Protein AF-A0A7T8JY30-F1 (afdb_monomer_lite)

Secondary structure (DSSP, 8-state):
-----PEEETTEEEEEE--TT---------TTS-----SS---HHHHHHH-TTHHHHHHHHHTSS------------------TTTTT-PPP--HHHHHHHSS------S--HHHHHHHHHHHHHHHHHHHHHHHHHHHHHTT--

Structure (mmCIF, N/CA/C/O backbone):
data_AF-A0A7T8JY30-F1
#
_entry.id   AF-A0A7T8JY30-F1
#
loop_
_atom_site.group_PDB
_atom_site.id
_atom_site.type_symbol
_atom_site.label_atom_id
_atom_site.label_alt_id
_atom_site.label_comp_id
_atom_site.label_asym_id
_atom_site.label_entity_id
_atom_site.label_seq_id
_atom_site.pdbx_PDB_ins_code
_atom_site.Cartn_x
_atom_site.Cartn_y
_atom_site.Cartn_z
_atom_site.occupancy
_atom_site.B_iso_or_equiv
_atom_site.auth_seq_id
_atom_site.auth_comp_id
_atom_site.auth_asym_id
_atom_site.auth_atom_id
_atom_site.pdbx_PDB_model_num
ATOM 1 N N . MET A 1 1 ? 27.708 37.450 -36.362 1.00 43.47 1 MET A N 1
ATOM 2 C CA . MET A 1 1 ? 28.289 36.426 -35.474 1.00 43.47 1 MET A CA 1
ATOM 3 C C . MET A 1 1 ? 27.310 35.281 -35.490 1.00 43.47 1 MET A C 1
ATOM 5 O O . MET A 1 1 ? 26.237 35.412 -34.918 1.00 43.47 1 MET A O 1
ATOM 9 N N . GLU A 1 2 ? 27.601 34.264 -36.286 1.00 47.03 2 GLU A N 1
ATOM 10 C CA . GLU A 1 2 ? 26.786 33.054 -36.357 1.00 47.03 2 GLU A CA 1
ATOM 11 C C . GLU A 1 2 ? 27.050 32.262 -35.072 1.00 47.03 2 GLU A C 1
ATOM 13 O O . GLU A 1 2 ? 28.203 32.092 -34.676 1.00 47.03 2 GLU A O 1
ATOM 18 N N . ASN A 1 3 ? 25.993 31.887 -34.351 1.00 50.91 3 ASN A N 1
ATOM 19 C CA . ASN A 1 3 ? 26.123 31.037 -33.173 1.00 50.91 3 ASN A CA 1
ATOM 20 C C . ASN A 1 3 ? 26.369 29.612 -33.671 1.00 50.91 3 ASN A C 1
ATOM 22 O O . ASN A 1 3 ? 25.428 28.947 -34.095 1.00 50.91 3 ASN A O 1
ATOM 26 N N . GLU A 1 4 ? 27.621 29.161 -33.653 1.00 58.47 4 GLU A N 1
ATOM 27 C CA . GLU A 1 4 ? 27.955 27.759 -33.910 1.00 58.47 4 GLU A CA 1
ATOM 28 C C . GLU A 1 4 ? 27.274 26.889 -32.836 1.00 58.47 4 GLU A C 1
ATOM 30 O O . GLU A 1 4 ? 27.549 27.023 -31.639 1.00 58.47 4 GLU A O 1
ATOM 35 N N . GLU A 1 5 ? 26.333 26.032 -33.246 1.00 64.75 5 GLU A N 1
ATOM 36 C CA . GLU A 1 5 ? 25.576 25.156 -32.345 1.00 64.75 5 GLU A CA 1
ATOM 37 C C . GLU A 1 5 ? 26.484 24.051 -31.786 1.00 64.75 5 GLU A C 1
ATOM 39 O O . GLU A 1 5 ? 26.596 22.957 -32.332 1.00 64.75 5 GLU A O 1
ATOM 44 N N . THR A 1 6 ? 27.170 24.330 -30.678 1.00 65.19 6 THR A N 1
ATOM 45 C CA . THR A 1 6 ? 27.940 23.309 -29.956 1.00 65.19 6 THR A CA 1
ATOM 46 C C . THR A 1 6 ? 27.021 22.330 -29.235 1.00 65.19 6 THR A C 1
ATOM 48 O O . THR A 1 6 ? 26.135 22.751 -28.489 1.00 65.19 6 THR A O 1
ATOM 51 N N . VAL A 1 7 ? 27.305 21.034 -29.350 1.00 68.06 7 VAL A N 1
ATOM 52 C CA . VAL A 1 7 ? 26.626 19.980 -28.585 1.00 68.06 7 VAL A CA 1
ATOM 53 C C . VAL A 1 7 ? 27.382 19.724 -27.281 1.00 68.06 7 VAL A C 1
ATOM 55 O O . VAL A 1 7 ? 28.612 19.676 -27.256 1.00 68.06 7 VAL A O 1
ATOM 58 N N . GLN A 1 8 ? 26.656 19.568 -26.178 1.00 69.62 8 GLN A N 1
ATOM 59 C CA . GLN A 1 8 ? 27.236 19.324 -24.859 1.00 69.62 8 GLN A CA 1
ATOM 60 C C . GLN A 1 8 ? 27.539 17.833 -24.643 1.00 69.62 8 GLN A C 1
ATOM 62 O O . GLN A 1 8 ? 26.758 16.968 -25.040 1.00 69.62 8 GLN A O 1
ATOM 67 N N . CYS A 1 9 ? 28.668 17.518 -24.005 1.00 72.25 9 CYS A N 1
ATOM 68 C CA . CYS A 1 9 ? 29.006 16.136 -23.658 1.00 72.25 9 CYS A CA 1
ATOM 69 C C . CYS A 1 9 ? 28.079 15.597 -22.549 1.00 72.25 9 CYS A C 1
ATOM 71 O O . CYS A 1 9 ? 27.878 16.288 -21.548 1.00 72.25 9 CYS A O 1
ATOM 73 N N . PRO A 1 10 ? 27.597 14.344 -22.643 1.00 73.44 10 PRO A N 1
ATOM 74 C CA . PRO A 1 10 ? 26.765 13.734 -21.600 1.00 73.44 10 PRO A CA 1
ATOM 75 C C . PRO A 1 10 ? 27.476 13.503 -20.258 1.00 73.44 10 PRO A C 1
ATOM 77 O O . PRO A 1 10 ? 26.814 13.368 -19.234 1.00 73.44 10 PRO A O 1
ATOM 80 N N . PHE A 1 11 ? 28.811 13.413 -20.257 1.00 68.19 11 PHE A N 1
ATOM 81 C CA . PHE A 1 11 ? 29.592 13.047 -19.068 1.00 68.19 11 PHE A CA 1
ATOM 82 C C . PHE A 1 11 ? 30.178 14.244 -18.323 1.00 68.19 11 PHE A C 1
ATOM 84 O O . PHE A 1 11 ? 30.604 14.095 -17.184 1.00 68.19 11 PHE A O 1
ATOM 91 N N . GLU A 1 12 ? 30.242 15.414 -18.957 1.00 67.62 12 GLU A N 1
ATOM 92 C CA . GLU A 1 12 ? 30.832 16.604 -18.356 1.00 67.62 12 GLU A CA 1
ATOM 93 C C . GLU A 1 12 ? 30.219 17.864 -18.974 1.00 67.62 12 GLU A C 1
ATOM 95 O O . GLU A 1 12 ? 30.318 18.108 -20.176 1.00 67.62 12 GLU A O 1
ATOM 100 N N . ILE A 1 13 ? 29.591 18.682 -18.129 1.00 67.44 13 ILE A N 1
ATOM 101 C CA . ILE A 1 13 ? 28.811 19.864 -18.530 1.00 67.44 13 ILE A CA 1
ATOM 102 C C . ILE A 1 13 ? 29.720 20.925 -19.170 1.00 67.44 13 ILE A C 1
ATOM 104 O O . ILE A 1 13 ? 29.282 21.701 -20.022 1.00 67.44 13 ILE A O 1
ATOM 108 N N . SER A 1 14 ? 30.998 20.955 -18.793 1.00 60.84 14 SER A N 1
ATOM 109 C CA . SER A 1 14 ? 31.980 21.891 -19.344 1.00 60.84 14 SER A CA 1
ATOM 110 C C . SER A 1 14 ? 32.495 21.513 -20.742 1.00 60.84 14 SER A C 1
ATOM 112 O O . SER A 1 14 ? 33.089 22.354 -21.419 1.00 60.84 14 SER A O 1
ATOM 114 N N . HIS A 1 15 ? 32.233 20.295 -21.228 1.00 62.22 15 HIS A N 1
ATOM 115 C CA . HIS A 1 15 ? 32.646 19.872 -22.564 1.00 62.22 15 HIS A CA 1
ATOM 116 C C . HIS A 1 15 ? 31.631 20.318 -23.625 1.00 62.22 15 HIS A C 1
ATOM 118 O O . HIS A 1 15 ? 30.472 19.893 -23.631 1.00 62.22 15 HIS A O 1
ATOM 124 N N . ARG A 1 16 ? 32.102 21.139 -24.567 1.00 64.00 16 ARG A N 1
ATOM 125 C CA . ARG A 1 16 ? 31.368 21.543 -25.770 1.00 64.00 16 ARG A CA 1
ATOM 126 C C . ARG A 1 16 ? 32.056 20.961 -26.997 1.00 64.00 16 ARG A C 1
ATOM 128 O O . ARG A 1 16 ? 33.262 21.118 -27.156 1.00 64.00 16 ARG A O 1
ATOM 135 N N . ILE A 1 17 ? 31.287 20.282 -27.837 1.00 65.69 17 ILE A N 1
ATOM 136 C CA . ILE A 1 17 ? 31.747 19.622 -29.056 1.00 65.69 17 ILE A CA 1
ATOM 137 C C . ILE A 1 17 ? 31.207 20.430 -30.229 1.00 65.69 17 ILE A C 1
ATOM 139 O O . ILE A 1 17 ? 30.003 20.678 -30.316 1.00 65.69 17 ILE A O 1
ATOM 143 N N . LEU A 1 18 ? 32.103 20.864 -31.110 1.00 62.28 18 LEU A N 1
ATOM 144 C CA . LEU A 1 18 ? 31.722 21.536 -32.345 1.00 62.28 18 LEU A CA 1
ATOM 145 C C . LEU A 1 18 ? 31.284 20.479 -33.372 1.00 62.28 18 LEU A C 1
ATOM 147 O O . LEU A 1 18 ? 32.003 19.491 -33.558 1.00 62.28 18 LEU A O 1
ATOM 151 N N . PRO A 1 19 ? 30.126 20.647 -34.031 1.00 57.34 19 PRO A N 1
ATOM 152 C CA . PRO A 1 19 ? 29.798 19.879 -35.224 1.00 57.34 19 PRO A CA 1
ATOM 153 C C . PRO A 1 19 ? 30.888 20.137 -36.267 1.00 57.34 19 PRO A C 1
ATOM 155 O O . PRO A 1 19 ? 31.254 21.288 -36.505 1.00 57.34 19 PRO A O 1
ATOM 158 N N . LEU A 1 20 ? 31.460 19.073 -36.836 1.00 58.00 20 LEU A N 1
ATOM 159 C CA . LEU A 1 20 ? 32.501 19.195 -37.853 1.00 58.00 20 LEU A CA 1
ATOM 160 C C . LEU A 1 20 ? 31.932 19.893 -39.087 1.00 58.00 20 LEU A C 1
ATOM 162 O O . LEU A 1 20 ? 31.294 19.231 -39.889 1.00 58.00 20 LEU A O 1
ATOM 166 N N . ASP A 1 21 ? 32.186 21.193 -39.206 1.00 47.38 21 ASP A N 1
ATOM 167 C CA . ASP A 1 21 ? 32.277 21.906 -40.486 1.00 47.38 21 ASP A CA 1
ATOM 168 C C . ASP A 1 21 ? 33.134 23.190 -40.420 1.00 47.38 21 ASP A C 1
ATOM 170 O O . ASP A 1 21 ? 33.422 23.780 -41.460 1.00 47.38 21 ASP A O 1
ATOM 174 N N . SER A 1 22 ? 33.640 23.626 -39.255 1.00 44.50 22 SER A N 1
ATOM 175 C CA . SER A 1 22 ? 34.520 24.804 -39.181 1.00 44.50 22 SER A CA 1
ATOM 176 C C . SER A 1 22 ? 35.993 24.433 -38.970 1.00 44.50 22 SER A C 1
ATOM 178 O O . SER A 1 22 ? 36.485 24.179 -37.872 1.00 44.50 22 SER A O 1
ATOM 180 N N . SER A 1 23 ? 36.740 24.442 -40.073 1.00 39.78 23 SER A N 1
ATOM 181 C CA . SER A 1 23 ? 38.201 24.375 -40.118 1.00 39.78 23 SER A CA 1
ATOM 182 C C . SER A 1 23 ? 38.830 25.667 -39.576 1.00 39.78 23 SER A C 1
ATOM 184 O O . SER A 1 23 ? 39.340 26.483 -40.346 1.00 39.78 23 SER A O 1
ATOM 186 N N . ILE A 1 24 ? 38.784 25.894 -38.260 1.00 45.28 24 ILE A N 1
ATOM 187 C CA . ILE A 1 24 ? 39.482 27.025 -37.632 1.00 45.28 24 ILE A CA 1
ATOM 188 C C . ILE A 1 24 ? 40.218 26.559 -36.374 1.00 45.28 24 ILE A C 1
ATOM 190 O O . ILE A 1 24 ? 39.637 26.289 -35.327 1.00 45.28 24 ILE A O 1
ATOM 194 N N . ILE A 1 25 ? 41.545 26.501 -36.481 1.00 39.00 25 ILE A N 1
ATOM 195 C CA . ILE A 1 25 ? 42.460 26.216 -35.375 1.00 39.00 25 ILE A CA 1
ATOM 196 C C . ILE A 1 25 ? 42.512 27.456 -34.473 1.00 39.00 25 ILE A C 1
ATOM 198 O O . ILE A 1 25 ? 43.187 28.432 -34.797 1.00 39.00 25 ILE A O 1
ATOM 202 N N . TRP A 1 26 ? 41.821 27.421 -33.332 1.00 35.41 26 TRP A N 1
ATOM 203 C CA . TRP A 1 26 ? 42.004 28.410 -32.267 1.00 35.41 26 TRP A CA 1
ATOM 204 C C . TRP A 1 26 ? 43.054 27.928 -31.267 1.00 35.41 26 TRP A C 1
ATOM 206 O O . TRP A 1 26 ? 42.867 26.955 -30.539 1.00 35.41 26 TRP A O 1
ATOM 216 N N . PHE A 1 27 ? 44.173 28.647 -31.223 1.00 42.62 27 PHE A N 1
ATOM 217 C CA . PHE A 1 27 ? 45.139 28.581 -30.134 1.00 42.62 27 PHE A CA 1
ATOM 218 C C . PHE A 1 27 ? 44.670 29.540 -29.037 1.00 42.62 27 PHE A C 1
ATOM 220 O O . PHE A 1 27 ? 44.627 30.747 -29.265 1.00 42.62 27 PHE A O 1
ATOM 227 N N . ALA A 1 28 ? 44.352 29.045 -27.842 1.00 38.69 28 ALA A N 1
ATOM 228 C CA . ALA A 1 28 ? 44.235 29.918 -26.677 1.00 38.69 28 ALA A CA 1
ATOM 229 C C . ALA A 1 28 ? 44.631 29.191 -25.393 1.00 38.69 28 ALA A C 1
ATOM 231 O O . ALA A 1 28 ? 43.895 28.388 -24.824 1.00 38.69 28 ALA A O 1
ATOM 232 N N . ALA A 1 29 ? 45.836 29.525 -24.943 1.00 45.03 29 ALA A N 1
ATOM 233 C CA . ALA A 1 29 ? 46.308 29.311 -23.595 1.00 45.03 29 ALA A CA 1
ATOM 234 C C . ALA A 1 29 ? 45.486 30.171 -22.624 1.00 45.03 29 ALA A C 1
ATOM 236 O O . ALA A 1 29 ? 45.593 31.393 -22.644 1.00 45.03 29 ALA A O 1
ATOM 237 N N . SER A 1 30 ? 44.679 29.547 -21.770 1.00 42.56 30 SER A N 1
ATOM 238 C CA . SER A 1 30 ? 44.256 30.111 -20.483 1.00 42.56 30 SER A CA 1
ATOM 239 C C . SER A 1 30 ? 43.708 28.989 -19.611 1.00 42.56 30 SER A C 1
ATOM 241 O O . SER A 1 30 ? 42.618 28.463 -19.819 1.00 42.56 30 SER A O 1
ATOM 243 N N . ALA A 1 31 ? 44.540 28.588 -18.657 1.00 48.34 31 ALA A N 1
ATOM 244 C CA . ALA A 1 31 ? 44.235 27.612 -17.632 1.00 48.34 31 ALA A CA 1
ATOM 245 C C . ALA A 1 31 ? 43.129 28.153 -16.718 1.00 48.34 31 ALA A C 1
ATOM 247 O O . ALA A 1 31 ? 43.390 29.098 -15.985 1.00 48.34 31 ALA A O 1
ATOM 248 N N . LEU A 1 32 ? 41.924 27.574 -16.780 1.00 46.94 32 LEU A N 1
ATOM 249 C CA . LEU A 1 32 ? 40.934 27.546 -15.681 1.00 46.94 32 LEU A CA 1
ATOM 250 C C . LEU A 1 32 ? 39.654 26.761 -16.014 1.00 46.94 32 LEU A C 1
ATOM 252 O O . LEU A 1 32 ? 38.845 26.526 -15.123 1.00 46.94 32 LEU A O 1
ATOM 256 N N . ILE A 1 33 ? 39.482 26.291 -17.251 1.00 46.69 33 ILE A N 1
ATOM 257 C CA . ILE A 1 33 ? 38.434 25.330 -17.609 1.00 46.69 33 ILE A CA 1
ATOM 258 C C . ILE A 1 33 ? 39.145 24.093 -18.162 1.00 46.69 33 ILE A C 1
ATOM 260 O O . ILE A 1 33 ? 39.973 24.257 -19.062 1.00 46.69 33 ILE A O 1
ATOM 264 N N . PRO A 1 34 ? 38.887 22.874 -17.652 1.00 42.97 34 PRO A N 1
ATOM 265 C CA . PRO A 1 34 ? 39.375 21.655 -18.280 1.00 42.97 34 PRO A CA 1
ATOM 266 C C . PRO A 1 34 ? 38.607 21.447 -19.589 1.00 42.97 34 PRO A C 1
ATOM 268 O O . PRO A 1 34 ? 37.667 20.668 -19.685 1.00 42.97 34 PRO A O 1
ATOM 271 N N . THR A 1 35 ? 38.983 22.193 -20.622 1.00 46.53 35 THR A N 1
ATOM 272 C CA . THR A 1 35 ? 38.575 21.906 -21.986 1.00 46.53 35 THR A CA 1
ATOM 273 C C . THR A 1 35 ? 39.384 20.704 -22.450 1.00 46.53 35 THR A C 1
ATOM 275 O O . THR A 1 35 ? 40.594 20.783 -22.664 1.00 46.53 35 THR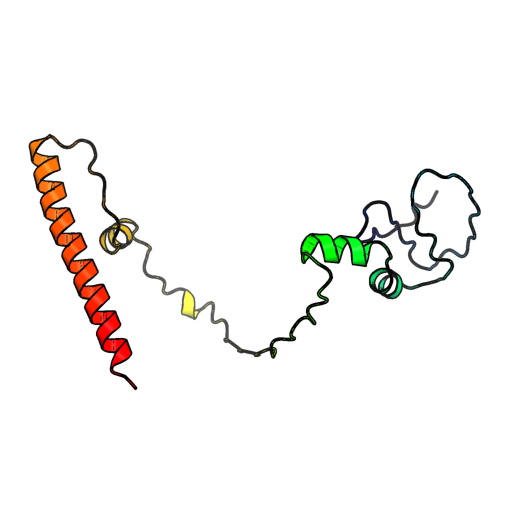 A O 1
ATOM 278 N N . CYS A 1 36 ? 38.722 19.557 -22.605 1.00 47.91 36 CYS A N 1
ATOM 279 C CA . CYS A 1 36 ? 39.285 18.457 -23.374 1.00 47.91 36 CYS A CA 1
ATOM 280 C C . CYS A 1 36 ? 39.387 18.902 -24.838 1.00 47.91 36 CYS A C 1
ATOM 282 O O . CYS A 1 36 ? 38.469 18.696 -25.626 1.00 47.91 36 CYS A O 1
ATOM 284 N N . ILE A 1 37 ? 40.506 19.533 -25.201 1.00 48.94 37 ILE A N 1
ATOM 285 C CA . ILE A 1 37 ? 40.902 19.726 -26.594 1.00 48.94 37 ILE A CA 1
ATOM 286 C C . ILE A 1 37 ? 41.312 18.343 -27.104 1.00 48.94 37 ILE A C 1
ATOM 288 O O . ILE A 1 37 ? 42.480 17.955 -27.028 1.00 48.94 37 ILE A O 1
ATOM 292 N N . SER A 1 38 ? 40.346 17.554 -27.582 1.00 47.03 38 SER A N 1
ATOM 293 C CA . SER A 1 38 ? 40.668 16.416 -28.435 1.00 47.03 38 SER A CA 1
ATOM 294 C C . SER A 1 38 ? 41.329 16.994 -29.680 1.00 47.03 38 SER A C 1
ATOM 296 O O . SER A 1 38 ? 40.690 17.692 -30.462 1.00 47.03 38 SER A O 1
ATOM 298 N N . LYS A 1 39 ? 42.634 16.764 -29.840 1.00 46.19 39 LYS A N 1
ATOM 299 C CA . LYS A 1 39 ? 43.451 17.266 -30.958 1.00 46.19 39 LYS A CA 1
ATOM 300 C C . LYS A 1 39 ? 43.103 16.626 -32.312 1.00 46.19 39 LYS A C 1
ATOM 302 O O . LYS A 1 39 ? 43.971 16.462 -33.160 1.00 46.19 39 LYS A O 1
ATOM 307 N N . SER A 1 40 ? 41.865 16.223 -32.526 1.00 49.16 40 SER A N 1
ATOM 308 C CA . SER A 1 40 ? 41.474 15.503 -33.724 1.00 49.16 40 SER A CA 1
ATOM 309 C C . SER A 1 40 ? 39.996 15.698 -33.973 1.00 49.16 40 SER A C 1
ATOM 311 O O . SER A 1 40 ? 39.209 15.668 -33.028 1.00 49.16 40 SER A O 1
ATOM 313 N N . GLU A 1 41 ? 39.681 15.864 -35.253 1.00 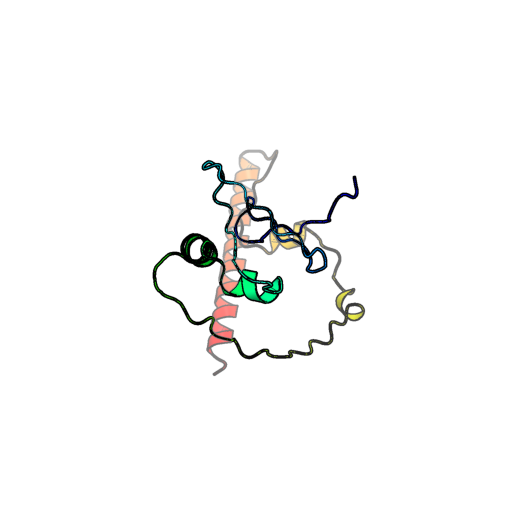53.31 41 GLU A N 1
ATOM 314 C CA . GLU A 1 41 ? 38.399 15.784 -35.961 1.00 53.31 41 GLU A CA 1
ATOM 315 C C . GLU A 1 41 ? 37.599 14.507 -35.625 1.00 53.31 41 GLU A C 1
ATOM 317 O O . GLU A 1 41 ? 37.219 13.726 -36.492 1.00 53.31 41 GLU A O 1
ATOM 322 N N . GLN A 1 42 ? 37.380 14.236 -34.344 1.00 56.56 42 GLN A N 1
ATOM 323 C CA . GLN A 1 42 ? 36.681 13.053 -33.881 1.00 56.56 42 GLN A CA 1
ATOM 324 C C . GLN A 1 42 ? 35.193 13.355 -33.884 1.00 56.56 42 GLN A C 1
ATOM 326 O O . GLN A 1 42 ? 34.722 14.285 -33.226 1.00 56.56 42 GLN A O 1
ATOM 331 N N . LYS A 1 43 ? 34.447 12.551 -34.644 1.00 64.44 43 LYS A N 1
ATOM 332 C CA . LYS A 1 43 ? 32.982 12.586 -34.649 1.00 64.44 43 LYS A CA 1
ATOM 333 C C . LYS A 1 43 ? 32.487 12.456 -33.208 1.00 64.44 43 LYS A C 1
ATOM 335 O O . LYS A 1 43 ? 33.088 11.738 -32.413 1.00 64.44 43 LYS A O 1
ATOM 340 N N . PHE A 1 44 ? 31.370 13.103 -32.872 1.00 66.38 44 PHE A N 1
ATOM 341 C CA . PHE A 1 44 ? 30.770 13.070 -31.527 1.00 66.38 44 PHE A CA 1
ATOM 342 C C . PHE A 1 44 ? 30.742 11.655 -30.909 1.00 66.38 44 PHE A C 1
ATOM 344 O O . PHE A 1 44 ? 31.055 11.479 -29.734 1.00 66.38 44 PHE A O 1
ATOM 351 N N . SER A 1 45 ? 30.468 10.628 -31.723 1.00 68.31 45 SER A N 1
ATOM 352 C CA . SER A 1 45 ? 30.494 9.215 -31.322 1.00 68.31 45 SER A CA 1
ATOM 353 C C . SER A 1 45 ? 31.849 8.732 -30.789 1.00 68.31 45 SER A C 1
ATOM 355 O O . SER A 1 45 ? 31.900 7.980 -29.819 1.00 68.31 45 SER A O 1
ATOM 357 N N . GLU A 1 46 ? 32.951 9.163 -31.398 1.00 71.44 46 GLU A N 1
ATOM 358 C CA . GLU A 1 46 ? 34.315 8.801 -31.002 1.00 71.44 46 GLU A CA 1
ATOM 359 C C . GLU A 1 46 ? 34.740 9.534 -29.722 1.00 71.44 46 GLU A C 1
ATOM 361 O O . GLU A 1 46 ? 35.395 8.939 -28.864 1.00 71.44 46 GLU A O 1
ATOM 366 N N . HIS A 1 47 ? 34.304 10.788 -29.543 1.00 73.06 47 HIS A N 1
ATOM 367 C CA . HIS A 1 47 ? 34.514 11.533 -28.298 1.00 73.06 47 HIS A CA 1
ATOM 368 C C . HIS A 1 47 ? 33.802 10.861 -27.121 1.00 73.06 47 HIS A C 1
ATOM 370 O O . HIS A 1 47 ? 34.408 10.643 -26.075 1.00 73.06 47 HIS A O 1
ATOM 376 N N . VAL A 1 48 ? 32.523 10.510 -27.285 1.00 73.62 48 VAL A N 1
ATOM 377 C CA . VAL A 1 48 ? 31.733 9.836 -26.242 1.00 73.62 48 VAL A CA 1
ATOM 378 C C . VAL A 1 48 ? 32.371 8.494 -25.866 1.00 73.62 48 VAL A C 1
ATOM 380 O O . VAL A 1 48 ? 32.418 8.149 -24.685 1.00 73.62 48 VAL A O 1
ATOM 383 N N . ALA A 1 49 ? 32.923 7.764 -26.841 1.00 72.50 49 ALA A N 1
ATOM 384 C CA . ALA A 1 49 ? 33.612 6.503 -26.590 1.00 72.50 49 ALA A CA 1
ATOM 385 C C . ALA A 1 49 ? 34.886 6.678 -25.743 1.00 72.50 49 ALA A C 1
ATOM 387 O O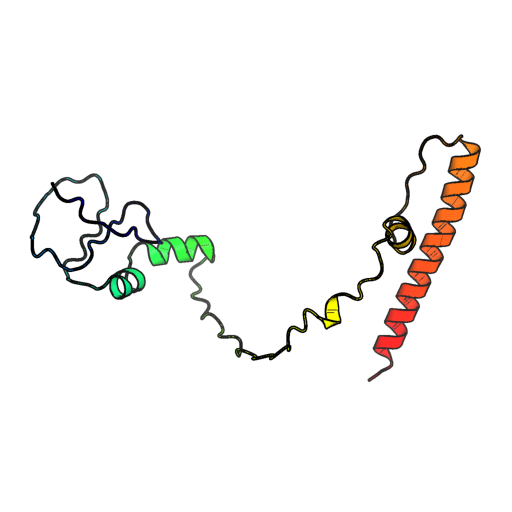 . ALA A 1 49 ? 35.088 5.902 -24.809 1.00 72.50 49 ALA A O 1
ATOM 388 N N . ASN A 1 50 ? 35.689 7.708 -26.028 1.00 74.00 50 ASN A N 1
ATOM 389 C CA . ASN A 1 50 ? 37.028 7.906 -25.458 1.00 74.00 50 ASN A CA 1
ATOM 390 C C . ASN A 1 50 ? 37.116 9.041 -24.419 1.00 74.00 50 ASN A C 1
ATOM 392 O O . ASN A 1 50 ? 38.211 9.512 -24.108 1.00 74.00 50 ASN A O 1
ATOM 396 N N . CYS A 1 51 ? 35.984 9.521 -23.899 1.00 74.75 51 CYS A N 1
ATOM 397 C CA . CYS A 1 51 ? 35.963 10.683 -23.016 1.00 74.75 51 CYS A CA 1
ATOM 398 C C . CYS A 1 51 ? 36.698 10.388 -21.688 1.00 74.75 51 CYS A C 1
ATOM 400 O O . CYS A 1 51 ? 36.310 9.455 -20.983 1.00 74.75 51 CYS A O 1
ATOM 402 N N . PRO A 1 52 ? 37.706 11.183 -21.278 1.00 74.94 52 PRO A N 1
ATOM 403 C CA . PRO A 1 52 ? 38.451 10.933 -20.039 1.00 74.94 52 PRO A CA 1
ATOM 404 C C . PRO A 1 52 ? 37.579 10.968 -18.775 1.00 74.94 52 PRO A C 1
ATOM 406 O O . PRO A 1 52 ? 37.838 10.241 -17.817 1.00 74.94 52 PRO A O 1
ATOM 409 N N . SER A 1 53 ? 36.524 11.791 -18.772 1.00 74.81 53 SER A N 1
ATOM 410 C CA . SER A 1 53 ? 35.585 11.900 -17.650 1.00 74.81 53 SER A CA 1
ATOM 411 C C . SER A 1 53 ? 34.606 10.727 -17.568 1.00 74.81 53 SER A C 1
ATOM 413 O O . SER A 1 53 ? 34.063 10.474 -16.492 1.00 74.81 53 SER A O 1
ATOM 415 N N . ARG A 1 54 ? 34.433 9.951 -18.650 1.00 76.19 54 ARG A N 1
ATOM 416 C CA . ARG A 1 54 ? 33.533 8.790 -18.697 1.00 76.19 54 ARG A CA 1
ATOM 417 C C . ARG A 1 54 ? 33.864 7.774 -17.611 1.00 76.19 54 ARG A C 1
ATOM 419 O O . ARG A 1 54 ? 32.978 7.393 -16.859 1.00 76.19 54 ARG A O 1
ATOM 426 N N . ALA A 1 55 ? 35.137 7.406 -17.475 1.00 70.56 55 ALA A N 1
ATOM 427 C CA . ALA A 1 55 ? 35.575 6.435 -16.472 1.00 70.56 55 ALA A CA 1
ATOM 428 C C . ALA A 1 55 ? 35.294 6.908 -15.032 1.00 70.56 55 ALA A C 1
ATOM 430 O O . ALA A 1 55 ? 34.979 6.105 -14.156 1.00 70.56 55 ALA A O 1
ATOM 431 N N . SER A 1 56 ? 35.377 8.221 -14.783 1.00 72.50 56 SER A N 1
ATOM 432 C CA . SER A 1 56 ? 35.073 8.813 -13.475 1.00 72.50 56 SER A CA 1
ATOM 433 C C . SER A 1 56 ? 33.573 8.759 -13.163 1.00 72.50 56 SER A C 1
ATOM 435 O O . SER A 1 56 ? 33.177 8.340 -12.075 1.00 72.50 56 SER A O 1
ATOM 437 N N . VAL A 1 57 ? 32.732 9.123 -14.137 1.00 73.25 57 VAL A N 1
ATOM 438 C CA . VAL A 1 57 ? 31.266 9.074 -14.013 1.00 73.25 57 VAL A CA 1
ATOM 439 C C . VAL A 1 57 ? 30.774 7.634 -13.888 1.00 73.25 57 VAL A C 1
ATOM 441 O O . VAL A 1 57 ? 29.957 7.340 -13.020 1.00 73.25 57 VAL A O 1
ATOM 444 N N . GLU A 1 58 ? 31.308 6.714 -14.690 1.00 73.06 58 GLU A N 1
ATOM 445 C CA . GLU A 1 58 ? 30.982 5.290 -14.605 1.00 73.06 58 GLU A CA 1
ATOM 446 C C . GLU A 1 58 ? 31.350 4.722 -13.229 1.00 73.06 58 GLU A C 1
ATOM 448 O O . GLU A 1 58 ? 30.528 4.052 -12.609 1.00 73.06 58 GLU A O 1
ATOM 453 N N . ARG A 1 59 ? 32.524 5.060 -12.679 1.00 72.44 59 ARG A N 1
ATOM 454 C CA . ARG A 1 59 ? 32.899 4.648 -11.318 1.00 72.44 59 ARG A CA 1
ATOM 455 C C . ARG A 1 59 ? 31.968 5.233 -10.251 1.00 72.44 59 ARG A C 1
ATOM 457 O O . ARG A 1 59 ? 31.699 4.558 -9.260 1.00 72.44 59 ARG A O 1
ATOM 464 N N . MET A 1 60 ? 31.485 6.462 -10.437 1.00 74.12 60 MET A N 1
ATOM 465 C CA . MET A 1 60 ? 30.545 7.108 -9.516 1.00 74.12 60 MET A CA 1
ATOM 466 C C . MET A 1 60 ? 29.165 6.440 -9.538 1.00 74.12 60 MET A C 1
ATOM 468 O O . MET A 1 60 ? 28.593 6.199 -8.480 1.00 74.12 60 MET A O 1
ATOM 472 N N . ILE A 1 61 ? 28.638 6.142 -10.729 1.00 74.31 61 ILE A N 1
ATOM 473 C CA . ILE A 1 61 ? 27.303 5.553 -10.908 1.00 74.31 61 ILE A CA 1
ATOM 474 C C . ILE A 1 61 ? 27.302 4.070 -10.523 1.00 74.31 61 ILE A C 1
ATOM 476 O O . ILE A 1 61 ? 26.385 3.615 -9.844 1.00 74.31 61 ILE A O 1
ATOM 480 N N . TYR A 1 62 ? 28.321 3.320 -10.950 1.00 72.94 62 TYR A N 1
ATOM 481 C CA . TYR A 1 62 ? 28.354 1.860 -10.826 1.00 72.94 62 TYR A CA 1
ATOM 482 C C . TYR A 1 62 ? 29.199 1.345 -9.654 1.00 72.94 62 TYR A C 1
ATOM 484 O O . TYR A 1 62 ? 29.144 0.157 -9.356 1.00 72.94 62 TYR A O 1
ATOM 492 N N . GLY A 1 63 ? 29.931 2.217 -8.950 1.00 61.62 63 GLY A N 1
ATOM 493 C CA . GLY A 1 63 ? 30.573 1.901 -7.673 1.00 61.62 63 GLY A CA 1
ATOM 494 C C . GLY A 1 63 ? 31.681 0.840 -7.740 1.00 61.62 63 GLY A C 1
ATOM 495 O O . GLY A 1 63 ? 31.493 -0.277 -7.272 1.00 61.62 63 GLY A O 1
ATOM 496 N N . GLY A 1 64 ? 32.875 1.224 -8.212 1.00 59.22 64 GLY A N 1
ATOM 497 C CA . GLY A 1 64 ? 34.128 0.464 -8.025 1.00 59.22 64 GLY A CA 1
ATOM 498 C C . GLY A 1 64 ? 34.750 -0.147 -9.290 1.00 59.22 64 GLY A C 1
ATOM 499 O O . GLY A 1 64 ? 34.096 -0.278 -10.317 1.00 59.22 64 GLY A O 1
ATOM 500 N N . ASP A 1 65 ? 36.039 -0.515 -9.205 1.00 56.97 65 ASP A N 1
ATOM 501 C CA . ASP A 1 65 ? 36.923 -0.989 -10.300 1.00 56.97 65 ASP A CA 1
ATOM 502 C C . ASP A 1 65 ? 36.546 -2.356 -10.919 1.00 56.97 65 ASP A C 1
ATOM 504 O O . ASP A 1 65 ? 37.340 -2.981 -11.624 1.00 56.97 65 ASP A O 1
ATOM 508 N N . ALA A 1 66 ? 35.326 -2.834 -10.691 1.00 55.56 66 ALA A N 1
ATOM 509 C CA . ALA A 1 66 ? 34.774 -3.938 -11.448 1.00 55.56 66 ALA A CA 1
ATOM 510 C C . ALA A 1 66 ? 34.043 -3.347 -12.651 1.00 55.56 66 ALA A C 1
ATOM 512 O O . ALA A 1 66 ? 32.884 -2.944 -12.562 1.00 55.56 66 ALA A O 1
ATOM 513 N N . ALA A 1 67 ? 34.719 -3.329 -13.800 1.00 56.41 67 ALA A N 1
ATOM 514 C CA . ALA A 1 67 ? 34.029 -3.378 -15.077 1.00 56.41 67 ALA A CA 1
ATOM 515 C C . ALA A 1 67 ? 33.190 -4.662 -15.074 1.00 56.41 67 ALA A C 1
ATOM 517 O O . ALA A 1 67 ? 33.653 -5.714 -15.504 1.00 56.41 67 ALA A O 1
ATOM 518 N N . HIS A 1 68 ? 31.985 -4.611 -14.507 1.00 55.91 68 HIS A N 1
ATOM 519 C CA . HIS A 1 68 ? 30.997 -5.643 -14.729 1.00 55.91 68 HIS A CA 1
ATOM 520 C C . HIS A 1 68 ? 30.700 -5.568 -16.224 1.00 55.91 68 HIS A C 1
ATOM 522 O O . HIS A 1 68 ? 30.155 -4.551 -16.665 1.00 55.91 68 HIS A O 1
ATOM 528 N N . PRO A 1 69 ? 31.101 -6.566 -17.038 1.00 60.53 69 PRO A N 1
ATOM 529 C CA . PRO A 1 69 ? 30.631 -6.605 -18.407 1.00 60.53 69 PRO A CA 1
ATOM 530 C C . PRO A 1 69 ? 29.113 -6.583 -18.301 1.00 60.53 69 PRO A C 1
ATOM 532 O O . PRO A 1 69 ? 28.544 -7.433 -17.613 1.00 60.53 69 PRO A O 1
ATOM 535 N N . LEU A 1 70 ? 28.481 -5.560 -18.887 1.00 60.94 70 LEU A N 1
ATOM 536 C CA . LEU A 1 70 ? 27.030 -5.485 -18.981 1.00 60.94 70 LEU A CA 1
ATOM 537 C C . LEU A 1 70 ? 26.599 -6.817 -19.576 1.00 60.94 70 LEU A C 1
ATOM 539 O O . LEU A 1 70 ? 26.856 -7.085 -20.751 1.00 60.94 70 LEU A O 1
ATOM 543 N N . GLN A 1 71 ? 26.055 -7.692 -18.733 1.00 60.69 71 GLN A N 1
ATOM 544 C CA . GLN A 1 71 ? 25.588 -8.983 -19.177 1.00 60.69 71 GLN A CA 1
ATOM 545 C C . GLN A 1 71 ? 24.454 -8.646 -20.132 1.00 60.69 71 GLN A C 1
ATOM 547 O O . GLN A 1 71 ? 23.417 -8.140 -19.707 1.00 60.69 71 GLN A O 1
ATOM 552 N N . GLN A 1 72 ? 24.704 -8.811 -21.432 1.00 62.69 72 GLN A N 1
ATOM 553 C CA . GLN A 1 72 ? 23.672 -8.666 -22.440 1.00 62.69 72 GLN A CA 1
ATOM 554 C C . GLN A 1 72 ? 22.664 -9.761 -22.135 1.00 62.69 72 GLN A C 1
ATOM 556 O O . GLN A 1 72 ? 22.868 -10.927 -22.473 1.00 62.69 72 GLN A O 1
ATOM 561 N N . LEU A 1 73 ? 21.625 -9.396 -21.387 1.00 62.66 73 LEU A N 1
ATOM 562 C CA . LEU A 1 73 ? 20.491 -10.269 -21.201 1.00 62.66 73 LEU A CA 1
ATOM 563 C C . LEU A 1 73 ? 19.962 -10.554 -22.606 1.00 62.66 73 LEU A C 1
ATOM 565 O O . LEU A 1 73 ? 19.840 -9.611 -23.398 1.00 62.66 73 LEU A O 1
ATOM 569 N N . PRO A 1 74 ? 19.719 -11.828 -22.953 1.00 64.56 74 PRO A N 1
ATOM 570 C CA . PRO A 1 74 ? 19.116 -12.153 -24.230 1.00 64.56 74 PRO A CA 1
ATOM 571 C C . PRO A 1 74 ? 17.866 -11.291 -24.381 1.00 64.56 74 PRO A C 1
ATOM 573 O O . PRO A 1 74 ? 16.992 -11.291 -23.511 1.00 64.56 74 PRO A O 1
ATOM 576 N N . TYR A 1 75 ? 17.837 -10.498 -25.453 1.00 58.94 75 TYR A N 1
ATOM 577 C CA . TYR A 1 75 ? 16.673 -9.714 -25.827 1.00 58.94 75 TYR A CA 1
ATOM 578 C C . TYR A 1 75 ? 15.587 -10.715 -26.198 1.00 58.94 75 TYR A C 1
ATOM 580 O O . TYR A 1 75 ? 15.494 -11.186 -27.331 1.00 58.94 75 TYR A O 1
ATOM 588 N N . HIS A 1 76 ? 14.815 -11.123 -25.197 1.00 61.25 76 HIS A N 1
ATOM 589 C CA . HIS A 1 76 ? 13.577 -11.818 -25.432 1.00 61.25 76 HIS A CA 1
ATOM 590 C C . HIS A 1 76 ? 12.667 -10.794 -26.097 1.00 61.25 76 HIS A C 1
ATOM 592 O O . HIS A 1 76 ? 12.114 -9.918 -25.437 1.00 61.25 76 HIS A O 1
ATOM 598 N N . THR A 1 77 ? 12.511 -10.910 -27.414 1.00 59.34 77 THR A N 1
ATOM 599 C CA . THR A 1 77 ? 11.301 -10.463 -28.096 1.00 59.34 77 THR A CA 1
ATOM 600 C C . THR A 1 77 ? 10.156 -11.316 -27.560 1.00 59.34 77 THR A C 1
ATOM 602 O O . THR A 1 77 ? 9.668 -12.222 -28.235 1.00 59.34 77 THR A O 1
ATOM 605 N N . ALA A 1 78 ? 9.758 -11.087 -26.310 1.00 60.47 78 ALA A N 1
ATOM 606 C CA . ALA A 1 78 ? 8.382 -11.314 -25.945 1.00 60.47 78 ALA A CA 1
ATOM 607 C C . ALA A 1 78 ? 7.628 -10.300 -26.800 1.00 60.47 78 ALA A C 1
ATOM 609 O O . ALA A 1 78 ? 7.556 -9.117 -26.480 1.00 60.47 78 ALA A O 1
ATOM 610 N N . VAL A 1 79 ? 7.189 -10.748 -27.975 1.00 60.31 79 VAL A N 1
ATOM 611 C CA . VAL A 1 79 ? 6.104 -10.090 -28.687 1.00 60.31 79 VAL A CA 1
ATOM 612 C C . VAL A 1 79 ? 4.880 -10.378 -27.826 1.00 60.31 79 VAL A C 1
ATOM 614 O O . VAL A 1 79 ? 4.083 -11.257 -28.133 1.00 60.31 79 VAL A O 1
ATOM 617 N N . ASP A 1 80 ? 4.807 -9.718 -26.671 1.00 61.03 80 ASP A N 1
ATOM 618 C CA . ASP A 1 80 ? 3.525 -9.479 -26.050 1.00 61.03 80 ASP A CA 1
ATOM 619 C C . ASP A 1 80 ? 2.827 -8.583 -27.061 1.00 61.03 80 ASP A C 1
ATOM 621 O O . ASP A 1 80 ? 3.230 -7.445 -27.311 1.00 61.03 80 ASP A O 1
ATOM 625 N N . GLU A 1 81 ? 1.859 -9.155 -27.768 1.00 69.12 81 GLU A N 1
ATOM 626 C CA . GLU A 1 81 ? 0.887 -8.378 -28.512 1.00 69.12 81 GLU A CA 1
ATOM 627 C C . GLU A 1 81 ? 0.173 -7.522 -27.464 1.00 69.12 81 GLU A C 1
ATOM 629 O O . GLU A 1 81 ? -0.798 -7.971 -26.855 1.00 69.12 81 GLU A O 1
ATOM 634 N N . GLU A 1 82 ? 0.724 -6.338 -27.174 1.00 61.97 82 GLU A N 1
ATOM 635 C CA . GLU A 1 82 ? 0.162 -5.358 -26.251 1.00 61.97 82 GLU A CA 1
ATOM 636 C C . GLU A 1 82 ? -1.219 -4.968 -26.776 1.00 61.97 82 GLU A C 1
ATOM 638 O O . GLU A 1 82 ? -1.399 -4.061 -27.591 1.00 61.97 82 GLU A O 1
ATOM 643 N N . ASN A 1 83 ? -2.214 -5.743 -26.364 1.00 68.94 83 ASN A N 1
ATOM 644 C CA . ASN A 1 83 ? -3.578 -5.608 -26.812 1.00 68.94 83 ASN A CA 1
ATOM 645 C C . ASN A 1 83 ? -4.297 -4.658 -25.861 1.00 68.94 83 ASN A C 1
ATOM 647 O O . ASN A 1 83 ? -5.070 -5.066 -24.991 1.00 68.94 83 ASN A O 1
ATOM 651 N N . TRP A 1 84 ? -4.020 -3.372 -26.060 1.00 71.94 84 TRP A N 1
ATOM 652 C CA . TRP A 1 84 ? -4.639 -2.264 -25.337 1.00 71.94 84 TRP A CA 1
ATOM 653 C C . TRP A 1 84 ? -6.179 -2.280 -25.433 1.00 71.94 84 TRP A C 1
ATOM 655 O O . TRP A 1 84 ? -6.856 -1.785 -24.535 1.00 71.94 84 TRP A O 1
ATOM 665 N N . GLU A 1 85 ? -6.742 -2.904 -26.476 1.00 69.88 85 GLU A N 1
ATOM 666 C CA . GLU A 1 85 ? -8.192 -3.066 -26.663 1.00 69.88 85 GLU A CA 1
ATOM 667 C C . GLU A 1 85 ? -8.791 -4.127 -25.720 1.00 69.88 85 GLU A C 1
ATOM 669 O O . GLU A 1 85 ? -9.914 -3.975 -25.237 1.00 69.88 85 GLU A O 1
ATOM 674 N N . ASN A 1 86 ? -8.037 -5.184 -25.396 1.00 68.06 86 ASN A N 1
ATOM 675 C CA . ASN A 1 86 ? -8.482 -6.242 -24.482 1.00 68.06 86 ASN A CA 1
ATOM 676 C C . ASN A 1 86 ? -8.250 -5.908 -22.995 1.00 68.06 86 ASN A C 1
ATOM 678 O O . ASN A 1 86 ? -8.943 -6.459 -22.136 1.00 68.06 86 ASN A O 1
ATOM 682 N N . GLU A 1 87 ? -7.325 -5.001 -22.664 1.00 64.25 87 GLU A N 1
ATOM 683 C CA . GLU A 1 87 ? -7.062 -4.569 -21.277 1.00 64.25 87 GLU A CA 1
ATOM 684 C C . GLU A 1 87 ? -8.130 -3.622 -20.697 1.00 64.25 87 GLU A C 1
ATOM 686 O O . GLU A 1 87 ? -8.178 -3.388 -19.486 1.00 64.25 87 GLU A O 1
ATOM 691 N N . LEU A 1 88 ? -9.049 -3.122 -21.527 1.00 66.00 88 LEU A N 1
ATOM 692 C CA . LEU A 1 88 ? -10.095 -2.177 -21.121 1.00 66.00 88 LEU A CA 1
ATOM 693 C C . LEU A 1 88 ? -11.177 -2.773 -20.206 1.00 66.00 88 LEU A C 1
ATOM 695 O O . LEU A 1 88 ? -11.949 -2.021 -19.608 1.00 66.00 88 LEU A O 1
ATOM 699 N N . VAL A 1 89 ? -11.224 -4.095 -20.009 1.00 63.72 89 VAL A N 1
ATOM 700 C CA . VAL A 1 89 ? -12.179 -4.730 -19.078 1.00 63.72 89 VAL A CA 1
ATOM 701 C C . VAL A 1 89 ? -11.613 -4.779 -17.654 1.00 63.72 89 VAL A C 1
ATOM 703 O O . VAL A 1 89 ? -11.669 -5.794 -16.956 1.00 63.72 89 VAL A O 1
ATOM 706 N N . SER A 1 90 ? -11.066 -3.659 -17.179 1.00 68.75 90 SER A N 1
ATOM 707 C CA . SER A 1 90 ? -10.792 -3.509 -15.752 1.00 68.75 90 SER A CA 1
ATOM 708 C C . SER A 1 90 ? -12.126 -3.288 -15.034 1.00 68.75 90 SER A C 1
ATOM 710 O O . SER A 1 90 ? -12.902 -2.388 -15.364 1.00 68.75 90 SER A O 1
ATOM 712 N N . LYS A 1 91 ? -12.447 -4.148 -14.063 1.00 74.88 91 LYS A N 1
ATOM 713 C CA . LYS A 1 91 ? -13.576 -3.893 -13.158 1.00 74.88 91 LYS A CA 1
ATOM 714 C C . LYS A 1 91 ? -13.372 -2.515 -12.532 1.00 74.88 91 LYS A C 1
ATOM 716 O O . LYS A 1 91 ? -12.249 -2.193 -12.144 1.00 74.88 91 LYS A O 1
ATOM 721 N N . SER A 1 92 ? -14.444 -1.732 -12.398 1.00 83.81 92 SER A N 1
ATOM 722 C CA . SER A 1 92 ? -14.377 -0.438 -11.717 1.00 83.81 92 SER A CA 1
ATOM 723 C C . SER A 1 92 ? -13.678 -0.602 -10.367 1.00 83.81 92 SER A C 1
ATOM 725 O O . SER A 1 92 ? -14.054 -1.459 -9.564 1.00 83.81 92 SER A O 1
ATOM 727 N N . TYR A 1 93 ? -12.625 0.183 -10.148 1.00 87.75 93 TYR A N 1
ATOM 728 C CA . TYR A 1 93 ? -11.838 0.121 -8.926 1.00 87.75 93 TYR A CA 1
ATOM 729 C C . TYR A 1 93 ? -12.702 0.541 -7.734 1.00 87.75 93 TYR A C 1
ATOM 731 O O . TYR A 1 93 ? -13.032 1.717 -7.588 1.00 87.75 93 TYR A O 1
ATOM 739 N N . ASP A 1 94 ? -13.055 -0.417 -6.876 1.00 91.00 94 ASP A N 1
ATOM 740 C CA . ASP A 1 94 ? -13.651 -0.122 -5.577 1.00 91.00 94 ASP A CA 1
ATOM 741 C C . ASP A 1 94 ? -12.558 -0.136 -4.494 1.00 91.00 94 ASP A C 1
ATOM 743 O O . ASP A 1 94 ? -12.090 -1.216 -4.104 1.00 91.00 94 ASP A O 1
ATOM 747 N N . PRO A 1 95 ? -12.155 1.035 -3.969 1.00 89.31 95 PRO A N 1
ATOM 748 C CA . PRO A 1 95 ? -11.137 1.108 -2.930 1.00 89.31 95 PRO A CA 1
ATOM 749 C C . PRO A 1 95 ? -11.556 0.366 -1.657 1.00 89.31 95 PRO A C 1
ATOM 751 O O . PRO A 1 95 ? -10.692 -0.166 -0.959 1.00 89.31 95 PRO A O 1
ATOM 754 N N . MET A 1 96 ? -12.856 0.293 -1.349 1.00 89.31 96 MET A N 1
ATOM 755 C CA . MET A 1 96 ? -13.328 -0.368 -0.136 1.00 89.31 96 MET A CA 1
ATOM 756 C C . MET A 1 96 ? -13.097 -1.876 -0.217 1.00 89.31 96 MET A C 1
ATOM 758 O O . MET A 1 96 ? -12.489 -2.451 0.686 1.00 89.31 96 MET A O 1
ATOM 762 N N . SER A 1 97 ? -13.497 -2.510 -1.323 1.00 89.81 97 SER A N 1
ATOM 763 C CA . SER A 1 97 ? -13.238 -3.936 -1.554 1.00 89.81 97 SER A CA 1
ATOM 764 C C . SER A 1 97 ? -11.746 -4.283 -1.479 1.00 89.81 97 SER A C 1
ATOM 766 O O . SER A 1 97 ? -11.368 -5.266 -0.841 1.00 89.81 97 SER A O 1
ATOM 768 N N . LYS A 1 98 ? -10.880 -3.437 -2.050 1.00 90.31 98 LYS A N 1
ATOM 769 C CA . LYS A 1 98 ? -9.420 -3.601 -2.011 1.00 90.31 98 LYS A CA 1
ATOM 770 C C . LYS A 1 98 ? -8.864 -3.525 -0.593 1.00 90.31 98 LYS A C 1
ATOM 772 O O . LYS A 1 98 ? -8.025 -4.345 -0.226 1.00 90.31 98 LYS A O 1
ATOM 777 N N . CYS A 1 99 ? -9.342 -2.577 0.208 1.00 89.31 99 CYS A N 1
ATOM 778 C CA . CYS A 1 99 ? -8.957 -2.453 1.612 1.00 89.31 99 CYS A CA 1
ATOM 779 C C . CYS A 1 99 ? -9.437 -3.644 2.451 1.00 89.31 99 CYS A C 1
ATOM 781 O O . CYS A 1 99 ? -8.710 -4.109 3.320 1.00 89.31 99 CYS A O 1
ATOM 783 N N . LEU A 1 100 ? -10.630 -4.176 2.178 1.00 90.12 100 LEU A N 1
A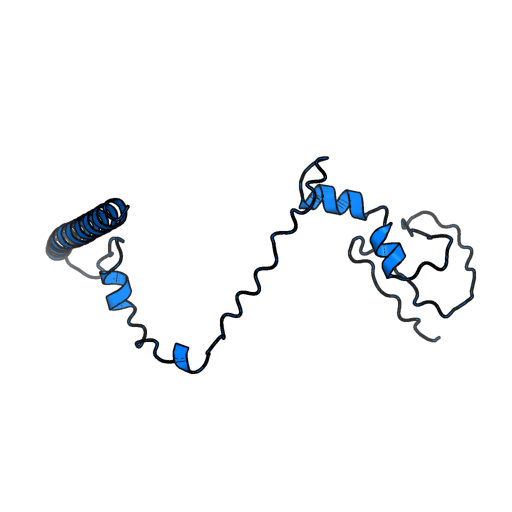TOM 784 C CA . LEU A 1 100 ? -11.171 -5.337 2.891 1.00 90.12 100 LEU A CA 1
ATOM 785 C C . LEU A 1 100 ? -10.494 -6.658 2.506 1.00 90.12 100 LEU A C 1
ATOM 787 O O . LEU A 1 100 ? -10.470 -7.584 3.317 1.00 90.12 100 LEU A O 1
ATOM 791 N N . ALA A 1 101 ? -9.943 -6.751 1.297 1.00 90.44 101 ALA A N 1
ATOM 792 C CA . ALA A 1 101 ? -9.190 -7.914 0.835 1.00 90.44 101 ALA A CA 1
ATOM 793 C C . ALA A 1 101 ? -7.728 -7.924 1.318 1.00 90.44 101 ALA A C 1
ATOM 795 O O . ALA A 1 101 ? -7.065 -8.956 1.236 1.00 90.44 101 ALA A O 1
ATOM 796 N N . SER A 1 102 ? -7.202 -6.793 1.798 1.00 90.81 102 SER A N 1
ATOM 797 C CA . SER A 1 102 ? -5.807 -6.693 2.224 1.00 90.81 102 SER A CA 1
ATOM 798 C C . SER A 1 102 ? -5.601 -7.179 3.664 1.00 90.81 102 SER A C 1
ATOM 800 O O . SER A 1 102 ? -6.477 -7.054 4.527 1.00 90.81 102 SER A O 1
ATOM 802 N N . ASP A 1 103 ? -4.405 -7.705 3.936 1.00 92.50 103 ASP A N 1
ATOM 803 C CA . ASP A 1 103 ? -3.942 -8.103 5.275 1.00 92.50 103 ASP A CA 1
ATOM 804 C C . ASP A 1 103 ? -3.433 -6.884 6.071 1.00 92.50 103 ASP A C 1
ATOM 806 O O . ASP A 1 103 ? -2.334 -6.873 6.622 1.00 92.50 103 ASP A O 1
ATOM 810 N N . VAL A 1 104 ? -4.203 -5.792 6.046 1.00 90.06 104 VAL A N 1
ATOM 811 C CA . VAL A 1 104 ? -3.870 -4.533 6.720 1.00 90.06 104 VAL A CA 1
ATOM 812 C C . VAL A 1 104 ? -4.970 -4.193 7.724 1.00 90.06 104 VAL A C 1
ATOM 814 O O . VAL A 1 104 ? -6.143 -4.191 7.343 1.00 90.06 104 VAL A O 1
ATOM 817 N N . PRO A 1 105 ? -4.628 -3.877 8.989 1.00 89.69 105 PRO A N 1
ATOM 818 C CA . PRO A 1 105 ? -5.610 -3.457 9.979 1.00 89.69 105 PRO A CA 1
ATOM 819 C C . PRO A 1 105 ? -6.244 -2.110 9.624 1.00 89.69 105 PRO A C 1
ATOM 821 O O . PRO A 1 105 ? -5.548 -1.121 9.380 1.00 89.69 105 PRO A O 1
ATOM 824 N N . LEU A 1 106 ? -7.571 -2.045 9.674 1.00 91.81 106 LEU A N 1
ATOM 825 C CA . LEU A 1 106 ? -8.319 -0.803 9.496 1.00 91.81 106 LEU A CA 1
ATOM 826 C C . LEU A 1 106 ? -8.455 -0.021 10.814 1.00 91.81 106 LEU A C 1
ATOM 828 O O . LEU A 1 106 ? -8.545 -0.592 11.903 1.00 91.81 106 LEU A O 1
ATOM 832 N N . ILE A 1 107 ? -8.498 1.314 10.722 1.00 91.38 107 ILE A N 1
ATOM 833 C CA . ILE A 1 107 ? -8.617 2.201 11.890 1.00 91.38 107 ILE A CA 1
ATOM 834 C C . ILE A 1 107 ? -10.022 2.821 11.936 1.00 91.38 107 ILE A C 1
ATOM 836 O O . ILE A 1 107 ? -10.340 3.679 11.106 1.00 91.38 107 ILE A O 1
ATOM 840 N N . PRO A 1 108 ? -10.860 2.452 12.922 1.00 91.69 108 PRO A N 1
ATOM 841 C CA . PRO A 1 108 ? -12.201 3.005 13.060 1.00 91.69 108 PRO A CA 1
ATOM 842 C C . PRO A 1 108 ? -12.163 4.474 13.510 1.00 91.69 108 PRO A C 1
ATOM 844 O O . PRO A 1 108 ? -11.541 4.799 14.525 1.00 91.69 108 PRO A O 1
ATOM 847 N N . ARG A 1 109 ? -12.884 5.360 12.810 1.00 93.88 109 ARG A N 1
ATOM 848 C CA . ARG A 1 109 ? -13.081 6.772 13.201 1.00 93.88 109 ARG A CA 1
ATOM 849 C C . ARG A 1 109 ? -14.453 6.971 13.851 1.00 93.88 109 ARG A C 1
ATOM 851 O O . ARG A 1 109 ? -15.405 6.289 13.499 1.00 93.88 109 ARG A O 1
ATOM 858 N N . ASN A 1 110 ? -14.552 7.917 14.789 1.00 95.81 110 ASN A N 1
ATOM 859 C CA . ASN A 1 110 ? -15.816 8.386 15.387 1.00 95.81 110 ASN A CA 1
ATOM 860 C C . ASN A 1 110 ? -16.685 7.317 16.084 1.00 95.81 110 ASN A C 1
ATOM 862 O O . ASN A 1 110 ? -17.888 7.496 16.239 1.00 95.81 110 ASN A O 1
ATOM 866 N N . LEU A 1 111 ? -16.086 6.215 16.538 1.00 95.00 111 LEU A N 1
ATOM 867 C CA . LEU A 1 111 ? -16.785 5.151 17.267 1.00 95.00 111 LEU A CA 1
ATOM 868 C C . LEU A 1 111 ? -16.594 5.299 18.776 1.00 95.00 111 LEU A C 1
ATOM 870 O O . LEU A 1 111 ? -15.536 5.732 19.236 1.00 95.00 111 LEU A O 1
ATOM 874 N N . THR A 1 112 ? -17.592 4.896 19.559 1.00 97.12 112 THR A N 1
ATOM 875 C CA . THR A 1 112 ? -17.507 4.843 21.030 1.00 97.12 112 THR A CA 1
ATOM 876 C C . THR A 1 112 ? -16.527 3.761 21.504 1.00 97.12 112 THR A C 1
ATOM 878 O O . THR A 1 112 ? -16.091 2.905 20.734 1.00 97.12 112 THR A O 1
ATOM 881 N N . LYS A 1 113 ? -16.146 3.764 22.791 1.00 95.69 113 LYS A N 1
ATOM 882 C CA . LYS A 1 113 ? -15.178 2.787 23.331 1.00 95.69 113 LYS A CA 1
ATOM 883 C C . LYS A 1 113 ? -15.648 1.334 23.164 1.00 95.69 113 LYS A C 1
ATOM 885 O O . LYS A 1 113 ? -14.831 0.489 22.805 1.00 95.69 113 LYS A O 1
ATOM 890 N N . SER A 1 114 ? -16.933 1.054 23.395 1.00 96.38 114 SER A N 1
ATOM 891 C CA . SER A 1 114 ? -17.521 -0.282 23.219 1.00 96.38 114 SER A CA 1
ATOM 892 C C . SER A 1 114 ? -17.513 -0.708 21.752 1.00 96.38 114 SER A C 1
ATOM 894 O O . SER A 1 114 ? -17.056 -1.801 21.432 1.00 96.38 114 SER A O 1
ATOM 896 N N . GLN A 1 115 ? -17.908 0.186 20.848 1.00 96.75 115 GLN A N 1
ATOM 897 C CA . GLN A 1 115 ? -17.907 -0.085 19.412 1.00 96.75 115 GLN A CA 1
ATOM 898 C C . GLN A 1 115 ? -16.494 -0.300 18.855 1.00 96.75 115 GLN A C 1
ATOM 900 O O . GLN A 1 115 ? -16.288 -1.186 18.033 1.00 96.75 115 GLN A O 1
ATOM 905 N N . ARG A 1 116 ? -15.488 0.446 19.336 1.00 96.19 116 ARG A N 1
ATOM 906 C CA . ARG A 1 116 ? -14.083 0.211 18.955 1.00 96.19 116 ARG A CA 1
ATOM 907 C C . ARG A 1 116 ? -13.583 -1.162 19.391 1.00 96.19 116 ARG A C 1
ATOM 909 O O . ARG A 1 116 ? -12.765 -1.748 18.691 1.00 96.19 116 ARG A O 1
ATOM 916 N N . ARG A 1 117 ? -14.038 -1.664 20.542 1.00 95.38 117 ARG A N 1
ATOM 917 C CA . ARG A 1 117 ? -13.701 -3.018 20.996 1.00 95.38 117 ARG A CA 1
ATOM 918 C C . ARG A 1 117 ? -14.314 -4.064 20.066 1.00 95.38 117 ARG A C 1
ATOM 920 O O . ARG A 1 117 ? -13.567 -4.883 19.547 1.00 95.38 117 ARG A O 1
ATOM 927 N N . ALA A 1 118 ? -15.615 -3.960 19.795 1.00 96.50 118 ALA A N 1
ATOM 928 C CA . ALA A 1 118 ? -16.308 -4.863 18.876 1.00 96.50 118 ALA A CA 1
ATOM 929 C C . ALA A 1 118 ? -15.671 -4.859 17.474 1.00 96.50 118 ALA A C 1
ATOM 931 O O . ALA A 1 118 ? -15.443 -5.912 16.891 1.00 96.50 118 ALA A O 1
ATOM 932 N N . PHE A 1 119 ? -15.293 -3.678 16.970 1.00 96.94 119 PHE A N 1
ATOM 933 C CA . PHE A 1 119 ? -14.597 -3.549 15.691 1.00 96.94 119 PHE A CA 1
ATOM 934 C C . PHE A 1 119 ? -13.257 -4.296 15.678 1.00 96.94 119 PHE A C 1
ATOM 936 O O . PHE A 1 119 ? -12.974 -5.039 14.743 1.00 96.94 119 PHE A O 1
ATOM 943 N N . ARG A 1 120 ? -12.430 -4.137 16.721 1.00 95.31 120 ARG A N 1
ATOM 944 C CA . ARG A 1 120 ? -11.142 -4.845 16.813 1.00 95.31 120 ARG A CA 1
ATOM 945 C C . ARG A 1 120 ? -11.325 -6.356 16.840 1.00 95.31 120 ARG A C 1
ATOM 947 O O . ARG A 1 120 ? -10.559 -7.047 16.188 1.00 95.31 120 ARG A O 1
ATOM 954 N N . GLU A 1 121 ? -12.323 -6.846 17.569 1.00 96.19 121 GLU A N 1
ATOM 955 C CA . GLU A 1 121 ? -12.641 -8.277 17.627 1.00 96.19 121 GLU A CA 1
ATOM 956 C C . GLU A 1 121 ? -13.021 -8.794 16.227 1.00 96.19 121 GLU A C 1
ATOM 958 O O . GLU A 1 121 ? -12.399 -9.735 15.740 1.00 96.19 121 GLU A O 1
ATOM 963 N N . SER A 1 122 ? -13.913 -8.098 15.509 1.00 94.75 122 SER A N 1
ATOM 964 C CA . SER A 1 122 ? -14.262 -8.469 14.127 1.00 94.75 122 SER A CA 1
ATOM 965 C C . SER A 1 122 ? -13.089 -8.385 13.144 1.00 94.75 122 SER A C 1
ATOM 967 O O . SER A 1 122 ? -13.000 -9.175 12.205 1.00 94.75 122 SER A O 1
ATOM 969 N N . GLU A 1 123 ? -12.177 -7.437 13.355 1.00 95.31 123 GLU A N 1
ATOM 970 C CA . GLU A 1 123 ? -11.027 -7.228 12.481 1.00 95.31 123 GLU A CA 1
ATOM 971 C C . GLU A 1 123 ? -9.954 -8.301 12.691 1.00 95.31 123 GLU A C 1
ATOM 973 O O . GLU A 1 123 ? -9.366 -8.784 11.725 1.00 95.31 123 GLU A O 1
ATOM 978 N N . ILE A 1 124 ? -9.740 -8.736 13.937 1.00 95.31 124 ILE A N 1
ATOM 979 C CA . ILE A 1 124 ? -8.877 -9.882 14.252 1.00 95.31 124 ILE A CA 1
ATOM 980 C C . ILE A 1 124 ? -9.393 -11.131 13.531 1.00 95.31 124 ILE A C 1
ATOM 982 O O . ILE A 1 124 ? -8.616 -11.827 12.870 1.00 95.31 124 ILE A O 1
ATOM 986 N N . ASP A 1 125 ? -10.703 -11.377 13.587 1.00 95.44 125 ASP A N 1
ATOM 987 C CA . ASP A 1 125 ? -11.320 -12.502 12.889 1.00 95.44 125 ASP A CA 1
ATOM 988 C C . ASP A 1 125 ? -11.143 -12.392 11.369 1.00 95.44 125 ASP A C 1
ATOM 990 O O . ASP A 1 125 ? -10.787 -13.381 10.721 1.00 95.44 125 ASP A O 1
ATOM 994 N N . ARG A 1 126 ? -11.331 -11.200 10.785 1.00 94.88 126 ARG A N 1
ATOM 995 C CA . ARG A 1 126 ? -11.115 -10.954 9.348 1.00 94.88 126 ARG A CA 1
ATOM 996 C C . ARG A 1 126 ? -9.676 -11.270 8.932 1.00 94.88 126 ARG A C 1
ATOM 998 O O . ARG A 1 126 ? -9.471 -12.050 8.003 1.00 94.88 126 ARG A O 1
ATOM 1005 N N . LEU A 1 127 ? -8.691 -10.712 9.634 1.00 95.50 127 LEU A N 1
ATOM 1006 C CA . LEU A 1 127 ? -7.270 -10.904 9.328 1.00 95.50 127 LEU A CA 1
ATOM 1007 C C . LEU A 1 127 ? -6.848 -12.370 9.498 1.00 95.50 127 LEU A C 1
ATOM 1009 O O . LEU A 1 127 ? -6.101 -12.906 8.679 1.00 95.50 127 LEU A O 1
ATOM 1013 N N . SER A 1 128 ? -7.385 -13.065 10.507 1.00 94.75 128 SER A N 1
ATOM 1014 C CA . SER A 1 128 ? -7.117 -14.494 10.705 1.00 94.75 128 SER A CA 1
ATOM 1015 C C . SER A 1 128 ? -7.551 -15.342 9.498 1.00 94.75 128 SER A C 1
ATOM 1017 O O . SER A 1 128 ? -6.809 -16.230 9.069 1.00 94.75 128 SER A O 1
ATOM 1019 N N . LYS A 1 129 ? -8.706 -15.022 8.895 1.00 94.75 129 LYS A N 1
ATOM 1020 C CA . LYS A 1 129 ? -9.232 -15.708 7.705 1.00 94.75 129 LYS A CA 1
ATOM 1021 C C . LYS A 1 129 ? -8.365 -15.445 6.476 1.00 94.75 129 LYS A C 1
ATOM 1023 O O . LYS A 1 129 ? -7.985 -16.400 5.803 1.00 94.75 129 LYS A O 1
ATOM 1028 N N . ILE A 1 130 ? -7.988 -14.188 6.235 1.00 94.00 130 ILE A N 1
ATOM 1029 C CA . ILE A 1 130 ? -7.124 -13.795 5.105 1.00 94.00 130 ILE A CA 1
ATOM 1030 C C . ILE A 1 130 ? -5.761 -14.484 5.197 1.00 94.00 130 ILE A C 1
ATOM 1032 O O . ILE A 1 130 ? -5.247 -15.020 4.210 1.00 94.00 130 ILE A O 1
ATOM 1036 N N . LYS A 1 131 ? -5.186 -14.538 6.401 1.00 93.69 131 LYS A N 1
ATOM 1037 C CA . LYS A 1 131 ? -3.911 -15.213 6.642 1.00 93.69 131 LYS A CA 1
ATOM 1038 C C . LYS A 1 131 ? -4.010 -16.721 6.404 1.00 93.69 131 LYS A C 1
ATOM 1040 O O . LYS A 1 131 ? -3.121 -17.294 5.772 1.00 93.69 131 LYS A O 1
ATOM 1045 N N . ALA A 1 132 ? -5.087 -17.358 6.862 1.00 93.38 132 ALA A N 1
ATOM 1046 C CA . ALA A 1 132 ? -5.326 -18.782 6.634 1.00 93.38 132 ALA A CA 1
ATOM 1047 C C . ALA A 1 132 ? -5.512 -19.107 5.141 1.00 93.38 132 ALA A C 1
ATOM 1049 O O . ALA A 1 132 ? -4.958 -20.088 4.648 1.00 93.38 132 ALA A O 1
ATOM 1050 N N . GLU A 1 133 ? -6.246 -18.276 4.400 1.00 91.56 133 GLU A N 1
ATOM 1051 C CA . GLU A 1 133 ? -6.431 -18.428 2.953 1.00 91.56 133 GLU A CA 1
ATOM 1052 C C . GLU A 1 133 ? -5.114 -18.241 2.188 1.00 91.56 133 GLU A C 1
ATOM 1054 O O . GLU A 1 133 ? -4.756 -19.060 1.342 1.00 91.56 133 GLU A O 1
ATOM 1059 N N . SER A 1 134 ? -4.315 -17.249 2.581 1.00 88.81 134 SER A N 1
ATOM 1060 C CA . SER A 1 134 ? -2.972 -17.032 2.036 1.00 88.81 134 SER A CA 1
ATOM 1061 C C . SER A 1 134 ? -2.043 -18.229 2.272 1.00 88.81 134 SER A C 1
ATOM 1063 O O . SER A 1 134 ? -1.248 -18.582 1.401 1.00 88.81 134 SER A O 1
ATOM 1065 N N . GLN A 1 135 ? -2.133 -18.881 3.435 1.00 86.81 135 GLN A N 1
ATOM 1066 C CA . GLN A 1 135 ? -1.365 -20.094 3.733 1.00 86.81 135 GLN A CA 1
ATOM 1067 C C . GLN A 1 135 ? -1.839 -21.299 2.914 1.00 86.81 135 GLN A C 1
ATOM 1069 O O . GLN A 1 135 ? -1.004 -22.037 2.391 1.00 86.81 135 GLN A O 1
ATOM 1074 N N . LYS A 1 136 ? -3.158 -21.474 2.746 1.00 86.00 136 LYS A N 1
ATOM 1075 C CA . LYS A 1 136 ? -3.716 -22.523 1.881 1.00 86.00 136 LYS A CA 1
ATOM 1076 C C . LYS A 1 136 ? -3.210 -22.364 0.455 1.00 86.00 136 LYS A C 1
ATOM 1078 O O . LYS A 1 136 ? -2.637 -23.311 -0.070 1.00 86.00 136 LYS A O 1
ATOM 1083 N N . ASN A 1 137 ? -3.310 -21.161 -0.106 1.00 80.31 137 ASN A N 1
ATOM 1084 C CA . ASN A 1 137 ? -2.879 -20.873 -1.472 1.00 80.31 137 ASN 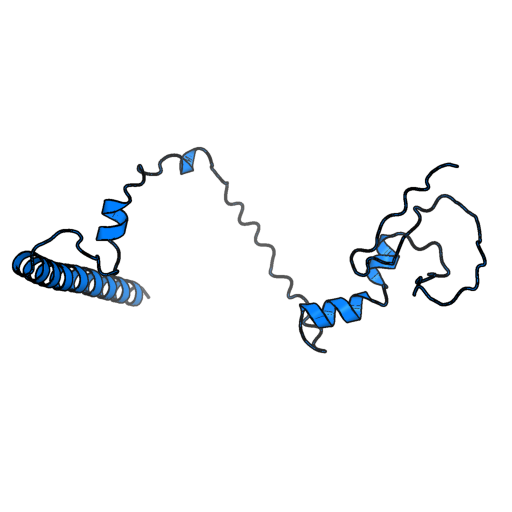A CA 1
ATOM 1085 C C . ASN A 1 137 ? -1.389 -21.162 -1.696 1.00 80.31 137 ASN A C 1
ATOM 1087 O O . ASN A 1 137 ? -1.040 -21.722 -2.728 1.00 80.31 137 ASN A O 1
ATOM 1091 N N . LYS A 1 138 ? -0.522 -20.869 -0.715 1.00 76.75 138 LYS A N 1
ATOM 1092 C CA . LYS A 1 138 ? 0.910 -21.224 -0.768 1.00 76.75 138 LYS A CA 1
ATOM 1093 C C . LYS A 1 138 ? 1.149 -22.736 -0.744 1.00 76.75 138 LYS A C 1
ATOM 1095 O O . LYS A 1 138 ? 2.072 -23.227 -1.382 1.00 76.75 138 LYS A O 1
ATOM 1100 N N . SER A 1 139 ? 0.332 -23.481 -0.002 1.00 70.06 139 SER A N 1
ATOM 1101 C CA . SER A 1 139 ? 0.477 -24.937 0.111 1.00 70.06 139 SER A CA 1
ATOM 1102 C C . SER A 1 139 ? 0.013 -25.690 -1.143 1.00 70.06 139 SER A C 1
ATOM 1104 O O . SER A 1 139 ? 0.532 -26.765 -1.431 1.00 70.06 139 SER A O 1
ATOM 1106 N N . THR A 1 140 ? -0.933 -25.133 -1.907 1.00 66.25 140 THR A N 1
ATOM 1107 C CA . THR A 1 140 ? -1.403 -25.706 -3.177 1.00 66.25 140 THR A CA 1
ATOM 1108 C C . THR A 1 140 ? -0.426 -25.483 -4.327 1.00 66.25 140 THR A C 1
ATOM 1110 O O . THR A 1 140 ? -0.308 -26.363 -5.176 1.00 66.25 140 THR A O 1
ATOM 1113 N N . THR A 1 141 ? 0.302 -24.362 -4.364 1.00 62.19 141 THR A N 1
ATOM 1114 C CA . THR A 1 141 ? 1.335 -24.118 -5.388 1.00 62.19 141 THR A CA 1
ATOM 1115 C C . THR A 1 141 ? 2.546 -25.037 -5.241 1.00 62.19 141 THR A C 1
ATOM 1117 O O . THR A 1 141 ? 3.134 -25.405 -6.245 1.00 62.19 141 THR A O 1
ATOM 1120 N N . LEU A 1 142 ? 2.876 -25.468 -4.020 1.00 59.25 142 LEU A N 1
ATOM 1121 C CA . LEU A 1 142 ? 4.017 -26.354 -3.735 1.00 59.25 142 LEU A CA 1
ATOM 1122 C C . LEU A 1 142 ? 3.762 -27.846 -4.023 1.00 59.25 142 LEU A C 1
ATOM 1124 O O . LEU A 1 142 ? 4.692 -28.638 -3.983 1.00 59.25 142 LEU A O 1
ATOM 1128 N N . LYS A 1 143 ? 2.513 -28.258 -4.272 1.00 54.94 143 LYS A N 1
ATOM 1129 C CA . LYS A 1 143 ? 2.151 -29.666 -4.548 1.00 54.94 143 LYS A CA 1
ATOM 1130 C C . LYS A 1 143 ? 1.992 -29.978 -6.037 1.00 54.94 143 LYS A C 1
ATOM 1132 O O . LYS A 1 143 ? 1.474 -31.034 -6.387 1.00 54.94 143 LYS A O 1
ATOM 1137 N N . LYS A 1 144 ? 2.353 -29.032 -6.899 1.00 51.03 144 LYS A N 1
ATOM 1138 C CA . LYS A 1 144 ? 2.180 -29.112 -8.348 1.00 51.03 144 LYS A CA 1
ATOM 1139 C C . LYS A 1 144 ? 3.552 -29.231 -9.022 1.00 51.03 144 LYS A C 1
ATOM 1141 O O . LY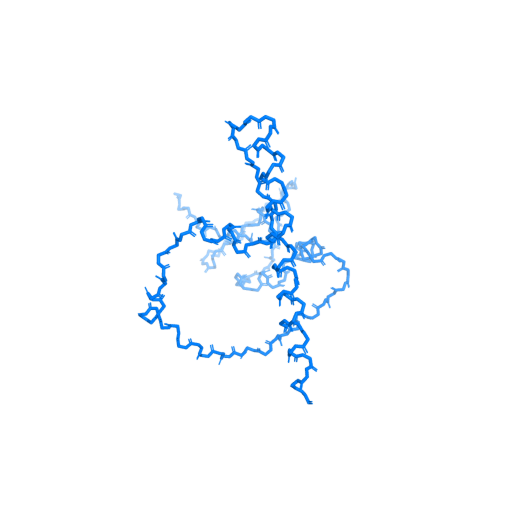S A 1 144 ? 3.869 -28.438 -9.896 1.00 51.03 144 LYS A O 1
ATOM 1146 N N . GLU A 1 145 ? 4.347 -30.195 -8.566 1.00 39.78 145 GLU A N 1
ATOM 1147 C CA . GLU A 1 145 ? 5.615 -30.640 -9.164 1.00 39.78 145 GLU A CA 1
ATOM 1148 C C . GLU A 1 145 ? 5.666 -32.169 -9.151 1.00 39.78 145 GLU A C 1
ATOM 1150 O O . GLU A 1 145 ? 5.198 -32.760 -8.146 1.00 39.78 145 GLU A O 1
#

Sequence (145 aa):
MENEETVQCPFEISHRILPLDSSIIWFAASALIPTCISKSEQKFSEHVANCPSRASVERMIYGGDAAHPLQQLPYHTAVDEENWENELVSKSYDPMSKCLASDVPLIPRNLTKSQRRAFRESEIDRLSKIKAESQKNKSTTLKKE

Radius of gyration: 31.37 Å; chains: 1; bounding box: 64×67×64 Å

pLDDT: mean 70.71, std 17.4, range [35.41, 97.12]

Organism: Caligus rogercresseyi (NCBI:txid217165)

Foldseek 3Di:
DDPQDWDAQPQDRLETHGDPDDPDDDDDDDPDGPHPPPVDPDDSVRCNVPPPSVVVVCCVVVPDPDPPPPPPDPPPPPPPVPPVVVVVPDDPDDVVVVVLLDLDDDDDPPDDPVVNVVSVVVRVVSNVVSVVVVVVVVVVVVVPD